Protein 1KY3 (pdb70)

B-factor: mean 28.98, std 16.39, range [10.36, 115.05]

Nearest PDB structures (foldseek):
  1ky3-assembly1_A  TM=1.006E+00  e=8.963E-35  Saccharomyces cerevisiae
  4phf-assembly1_A  TM=9.783E-01  e=2.516E-32  Saccharomyces cerevisiae S288C
  4phh-assembly1_A  TM=9.551E-01  e=4.528E-29  Saccharomyces cerevisiae S288C
  1ky2-assembly1_A  TM=9.574E-01  e=1.345E-28  Saccharomyces cerevisiae
  4phh-assembly4_D  TM=9.325E-01  e=1.262E-28  Saccharomyces cerevisiae S288C

GO terms:
  GO:1990816 vacuole-mitochondrion membrane contact site (C, IDA)
  GO:0000324 fungal-type vacuole (C, IDA)
  GO:0000329 fungal-type vacuole membrane (C, IDA)
  GO:0005771 multivesicular body (C, IDA)
  GO:0003924 GTPase activity (F, IDA)
  GO:0043254 regulation of protein-containing complex assembly (P, IDA)
  GO:0044877 protein-containing complex binding (F, IDA)
  GO:0016192 vesicle-mediated transport (P, IDA)
  GO:0000011 vacuole inheritance (P, IDA)
  GO:0034727 piecemeal microautophagy of the nucleus (P, IMP)
  GO:0000329 fungal-type vacuole membrane (C, HDA)
  GO:0005739 mitochondrion (C, HDA)
  GO:0005741 mitochondrial outer membrane (C, HDA)
  GO:0016236 macroautophagy (P, IMP)
  GO:0032258 cytoplasm to vacuole targeting by the 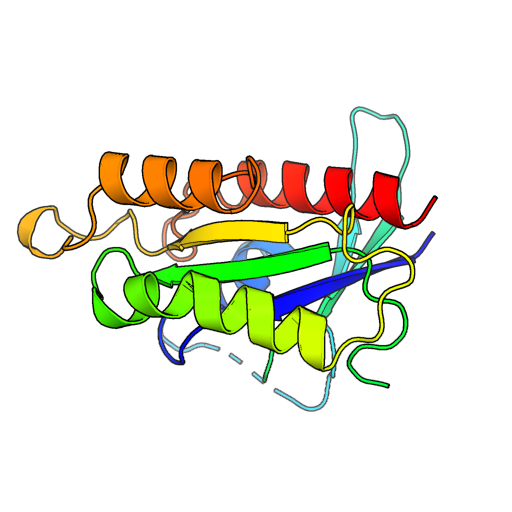Cvt pathway (P, IMP)
  GO:0032889 regulation of vacuole fusion, non-autophagic (P, IMP)
  GO:0072665 protein localization to vacuole (P, IMP)
  GO:0006897 endocytosis (P, IMP)
  GO:0005515 protein binding (F, IPI)
  GO:0042147 retrograde transport, endosome to Golgi (P, IPI)

Foldseek 3Di:
DEFEEEEDFDPPQCLVLLLCCVAPVDGDPPDDPDQWDWHWDCDPVDDIYIYTYGYPCVNLPRHLEYEQEAEQLDVVRLVCRVVVLVVCVVPNPDPDNPQRAYAYEHEPPVDDPVRGDHDPVNNCVVCVVVPVHHYDYYYSHPGGCSVVRVVVVVVSRVVRND

Secondary structure (DSSP, 8-state):
-EEEEEEE--TTSSHHHHHHHHHHS---TT----S-EEEEEEESEEEEEEEEEE-----STT--EEEEEEETT-HHHHHTHHHHHHHHHHHH--S-TTT--EEEEEE-TTS-GGG--S-HHHHHHHHHHTTS--EEEEBTTTTBSHHHHHHHHHHHHHHHH-

Structure (mmCIF, N/CA/C/O backbone):
data_1KY3
#
_entry.id   1KY3
#
_cell.length_a   49.535
_cell.length_b   55.430
_cell.length_c   60.177
_cell.angle_alpha   90.00
_cell.angle_beta   90.00
_cell.angle_gamma   90.00
#
_symmetry.space_group_name_H-M   'P 21 21 21'
#
loop_
_entity.id
_entity.type
_entity.pdbx_description
1 polymer 'GTP-BINDING PROTEIN YPT7P'
2 non-polymer 'MAGNESIUM ION'
3 non-polymer "GUANOSINE-5'-DIPHOSPHATE"
4 water water
#
loop_
_atom_site.group_PDB
_atom_site.id
_atom_site.type_symbol
_atom_site.label_atom_id
_atom_site.label_alt_id
_atom_site.label_comp_id
_atom_site.label_asym_id
_atom_site.label_entity_id
_atom_site.label_seq_id
_atom_site.pdbx_PDB_ins_code
_atom_site.Cartn_x
_atom_site.Cartn_y
_atom_site.Cartn_z
_atom_site.occupancy
_atom_site.B_iso_or_equiv
_atom_site.auth_seq_id
_atom_site.auth_comp_id
_atom_site.auth_asym_id
_atom_site.auth_atom_id
_atom_site.pdbx_PDB_model_num
ATOM 1 N N . ASN A 1 7 ? 3.184 23.992 28.089 1.00 44.01 7 ASN A N 1
ATOM 2 C CA . ASN A 1 7 ? 3.766 23.044 29.045 1.00 37.55 7 ASN A CA 1
ATOM 3 C C . ASN A 1 7 ? 3.220 21.625 28.924 1.00 34.35 7 ASN A C 1
ATOM 4 O O . ASN A 1 7 ? 2.995 21.018 29.982 1.00 36.31 7 ASN A O 1
ATOM 9 N N . ILE A 1 8 ? 2.983 21.082 27.728 1.00 29.66 8 ILE A N 1
ATOM 10 C CA . ILE A 1 8 ? 2.258 19.804 27.596 1.00 23.58 8 ILE A CA 1
ATOM 11 C C . ILE A 1 8 ? 3.170 18.760 26.975 1.00 22.97 8 ILE A C 1
ATOM 12 O O . ILE A 1 8 ? 3.665 18.917 25.870 1.00 27.43 8 ILE A O 1
ATOM 17 N N . LEU A 1 9 ? 3.384 17.678 27.720 1.00 19.11 9 LEU A N 1
ATOM 18 C CA . LEU A 1 9 ? 4.324 16.656 27.284 1.00 20.99 9 LEU A CA 1
ATOM 19 C C . LEU A 1 9 ? 3.580 15.481 26.702 1.00 20.76 9 LEU A C 1
ATOM 20 O O . LEU A 1 9 ? 2.708 14.960 27.395 1.00 28.74 9 LEU A O 1
ATOM 25 N N . LYS A 1 10 ? 3.847 15.019 25.491 1.00 17.22 10 LYS A N 1
ATOM 26 C CA . LYS A 1 10 ? 3.089 13.934 24.891 1.00 17.75 10 LYS A CA 1
ATOM 27 C C . LYS A 1 10 ? 3.951 12.672 24.896 1.00 17.34 10 LYS A C 1
ATOM 28 O O . LYS A 1 10 ? 5.008 12.680 24.277 1.00 17.71 10 LYS A O 1
ATOM 34 N N . VAL A 1 11 ? 3.511 11.641 25.621 1.00 16.61 11 VAL A N 1
ATOM 35 C CA . VAL A 1 11 ? 4.281 10.403 25.765 1.00 16.79 11 VAL A CA 1
ATOM 36 C C . VAL A 1 11 ? 3.492 9.256 25.144 1.00 16.35 11 VAL A C 1
ATOM 37 O O . VAL A 1 11 ? 2.334 9.069 25.513 1.00 19.00 11 VAL A O 1
ATOM 41 N N . ILE A 1 12 ? 4.111 8.544 24.196 1.00 16.69 12 ILE A N 1
ATOM 42 C CA . ILE A 1 12 ? 3.497 7.358 23.562 1.00 17.33 12 ILE A CA 1
ATOM 43 C C . ILE A 1 12 ? 4.024 6.080 24.190 1.00 16.84 12 ILE A C 1
ATOM 44 O O . ILE A 1 12 ? 5.213 6.018 24.509 1.00 17.87 12 ILE A O 1
ATOM 49 N N . ILE A 1 13 ? 3.202 5.073 24.381 1.00 16.66 13 ILE A N 1
ATOM 50 C CA . ILE A 1 13 ? 3.638 3.776 24.921 1.00 17.50 13 ILE A CA 1
ATOM 51 C C . ILE A 1 13 ? 3.403 2.690 23.858 1.00 18.05 13 ILE A C 1
ATOM 52 O O . ILE A 1 13 ? 2.253 2.546 23.447 1.00 20.56 13 ILE A O 1
ATOM 57 N N . LEU A 1 14 ? 4.472 2.029 23.458 1.00 17.11 14 LEU A N 1
ATOM 58 C CA . LEU A 1 14 ? 4.423 0.909 22.506 1.00 16.63 14 LEU A CA 1
ATOM 59 C C . LEU A 1 14 ? 4.957 -0.404 23.077 1.00 17.81 14 LEU A C 1
ATOM 60 O O . LEU A 1 14 ? 5.682 -0.369 24.085 1.00 19.39 14 LEU A O 1
ATOM 65 N N . GLY A 1 15 ? 4.630 -1.505 22.400 1.00 17.50 15 GLY A N 1
ATOM 66 C CA . GLY A 1 15 ? 5.064 -2.836 22.774 1.00 19.44 15 GLY A CA 1
ATOM 67 C C . GLY A 1 15 ? 3.990 -3.870 22.461 1.00 19.79 15 GLY A C 1
ATOM 68 O O . GLY A 1 15 ? 2.818 -3.531 22.236 1.00 20.32 15 GLY A O 1
ATOM 69 N N . ASP A 1 16 ? 4.406 -5.134 22.447 1.00 19.96 16 ASP A N 1
ATOM 70 C CA . ASP A 1 16 ? 3.518 -6.226 22.114 1.00 21.45 16 ASP A CA 1
ATOM 71 C C . ASP A 1 16 ? 2.295 -6.242 23.034 1.00 21.76 16 ASP A C 1
ATOM 72 O O . ASP A 1 16 ? 2.284 -5.834 24.224 1.00 22.00 16 ASP A O 1
ATOM 77 N N . SER A 1 17 ? 1.179 -6.708 22.463 1.00 22.15 17 SER A N 1
ATOM 78 C CA . SER A 1 17 ? 0.020 -6.919 23.308 1.00 23.56 17 SER A CA 1
ATOM 79 C C . SER A 1 17 ? 0.346 -7.820 24.496 1.00 25.10 17 SER A C 1
ATOM 80 O O . SER A 1 17 ? 1.035 -8.841 24.360 1.00 24.70 17 SER A O 1
ATOM 83 N N . GLY A 1 18 ? -0.127 -7.503 25.710 1.00 22.26 18 GLY A N 1
ATOM 84 C CA . GLY A 1 18 ? 0.076 -8.400 26.846 1.00 20.29 18 GLY A CA 1
ATOM 85 C C . GLY A 1 18 ? 1.191 -8.001 27.761 1.00 20.22 18 GLY A C 1
ATOM 86 O O . GLY A 1 18 ? 1.301 -8.581 28.837 1.00 21.67 18 GLY A O 1
ATOM 87 N N . VAL A 1 19 ? 2.021 -7.051 27.417 1.00 20.41 19 VAL A N 1
ATOM 88 C CA . VAL A 1 19 ? 3.200 -6.781 28.272 1.00 17.83 19 VAL A CA 1
ATOM 89 C C . VAL A 1 19 ? 2.923 -5.940 29.493 1.00 18.13 19 VAL A C 1
ATOM 90 O O . VAL A 1 19 ? 3.758 -5.955 30.448 1.00 19.03 19 VAL A O 1
ATOM 94 N N . GLY A 1 20 ? 1.798 -5.246 29.493 1.00 18.04 20 GLY A N 1
ATOM 95 C CA . GLY A 1 20 ? 1.382 -4.424 30.628 1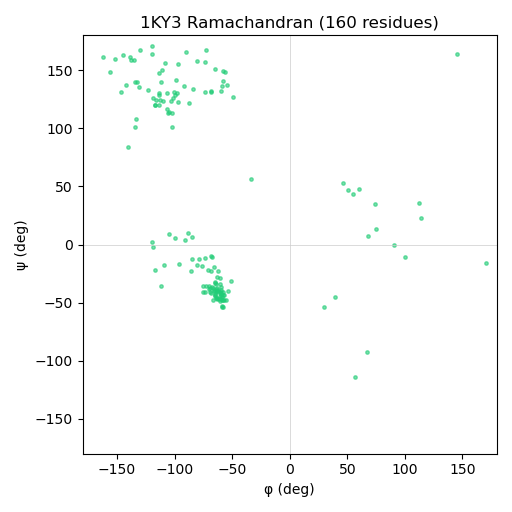.00 18.93 20 GLY A CA 1
ATOM 96 C C . GLY A 1 20 ? 1.367 -2.940 30.320 1.00 18.30 20 GLY A C 1
ATOM 97 O O . GLY A 1 20 ? 1.463 -2.165 31.272 1.00 18.89 20 GLY A O 1
ATOM 98 N N . LYS A 1 21 ? 1.265 -2.476 29.064 1.00 18.51 21 LYS A N 1
ATOM 99 C CA . LYS A 1 21 ? 1.269 -1.055 28.742 1.00 18.32 21 LYS A CA 1
ATOM 100 C C . LYS A 1 21 ? 0.131 -0.350 29.455 1.00 17.39 21 LYS A C 1
ATOM 101 O O . LYS A 1 21 ? 0.322 0.668 30.106 1.00 18.75 21 LYS A O 1
ATOM 107 N N . THR A 1 22 ? -1.100 -0.858 29.298 1.00 18.68 22 THR A N 1
ATOM 108 C CA . THR A 1 22 ? -2.264 -0.232 29.939 1.00 19.17 22 THR A CA 1
ATOM 109 C C . THR A 1 22 ? -2.132 -0.194 31.466 1.00 19.21 22 THR A C 1
ATOM 110 O O . THR A 1 22 ? -2.434 0.771 32.171 1.00 19.37 22 THR A O 1
ATOM 114 N N . SER A 1 23 ? -1.628 -1.284 32.023 1.00 18.83 23 SER A N 1
ATOM 115 C CA . SER A 1 23 ? -1.449 -1.385 33.472 1.00 18.05 23 SER A CA 1
ATOM 116 C C . SER A 1 23 ? -0.389 -0.392 33.968 1.00 16.98 23 SER A C 1
ATOM 117 O O . SER A 1 23 ? -0.527 0.208 35.043 1.00 17.44 23 SER A O 1
ATOM 120 N N . LEU A 1 24 ? 0.678 -0.192 33.187 1.00 16.85 24 LEU A N 1
ATOM 121 C CA . LEU A 1 24 ? 1.687 0.792 33.571 1.00 17.17 24 LEU A CA 1
ATOM 122 C C . LEU A 1 24 ? 1.115 2.196 33.573 1.00 17.34 24 LEU A C 1
ATOM 123 O O . LEU A 1 24 ? 1.376 2.966 34.479 1.00 16.82 24 LEU A O 1
ATOM 128 N N . MET A 1 25 ? 0.299 2.510 32.529 1.00 18.32 25 MET A N 1
ATOM 129 C CA . MET A 1 25 ? -0.351 3.810 32.554 1.00 18.74 25 MET A CA 1
ATOM 130 C C . MET A 1 25 ? -1.241 3.992 33.774 1.00 21.51 25 MET A C 1
ATOM 131 O O . MET A 1 25 ? -1.270 5.075 34.404 1.00 20.28 25 MET A O 1
ATOM 136 N N . HIS A 1 26 ? -2.037 2.973 34.150 1.00 19.58 26 HIS A N 1
ATOM 137 C CA . HIS A 1 26 ? -2.946 3.112 35.288 1.00 19.90 26 HIS A CA 1
ATOM 138 C C . HIS A 1 26 ? -2.165 3.225 36.594 1.00 19.18 26 HIS A C 1
ATOM 139 O O . HIS A 1 26 ? -2.536 3.945 37.531 1.00 20.56 26 HIS A O 1
ATOM 146 N N . ARG A 1 27 ? -1.051 2.503 36.700 1.00 18.59 27 ARG A N 1
ATOM 147 C CA . ARG A 1 27 ? -0.224 2.644 37.901 1.00 18.94 27 ARG A CA 1
ATOM 148 C C . ARG A 1 27 ? 0.307 4.065 37.973 1.00 17.84 27 ARG A C 1
ATOM 149 O O . ARG A 1 27 ? 0.233 4.664 39.056 1.00 20.59 27 ARG A O 1
ATOM 157 N N . TYR A 1 28 ? 0.830 4.599 36.877 1.00 16.53 28 TYR A N 1
ATOM 158 C CA . TYR A 1 28 ? 1.398 5.950 36.946 1.00 17.70 28 TYR A CA 1
ATOM 159 C C . TYR A 1 28 ? 0.342 7.009 37.201 1.00 17.97 28 TYR A C 1
ATOM 160 O O . TYR A 1 28 ? 0.513 7.923 38.057 1.00 19.11 28 TYR A O 1
ATOM 169 N N . VAL A 1 29 ? -0.761 6.919 36.421 1.00 17.41 29 VAL A N 1
ATOM 170 C CA . VAL A 1 29 ? -1.768 8.019 36.478 1.00 18.92 29 VAL A CA 1
ATOM 171 C C . VAL A 1 29 ? -2.621 7.966 37.735 1.00 20.28 29 VAL A C 1
ATOM 172 O O . VAL A 1 29 ? -2.929 8.985 38.381 1.00 22.32 29 VAL A O 1
ATOM 176 N N . ASN A 1 30 ? -3.051 6.763 38.166 1.00 21.86 30 ASN A N 1
ATOM 177 C CA . ASN A 1 30 ? -3.991 6.608 39.259 1.00 25.73 30 ASN A CA 1
ATOM 178 C C . ASN A 1 30 ? -3.438 5.810 40.432 1.00 26.47 30 ASN A C 1
ATOM 179 O O . ASN A 1 30 ? -4.194 5.621 41.385 1.00 30.19 30 ASN A O 1
ATOM 184 N N . ASP A 1 31 ? -2.190 5.365 40.419 1.00 22.80 31 ASP A N 1
ATOM 185 C CA . ASP A 1 31 ? -1.616 4.612 41.518 1.00 23.59 31 ASP A CA 1
ATOM 186 C C . ASP A 1 31 ? -2.503 3.446 41.919 1.00 23.70 31 ASP A C 1
ATOM 187 O O . ASP A 1 31 ? -2.732 3.171 43.103 1.00 28.94 31 ASP A O 1
ATOM 192 N N . LYS A 1 32 ? -2.951 2.708 40.923 1.00 23.71 32 LYS A N 1
ATOM 193 C CA . LYS A 1 32 ? -3.768 1.534 41.151 1.00 26.65 32 LYS A CA 1
ATOM 194 C C . LYS A 1 32 ? -3.472 0.429 40.139 1.00 26.31 32 LYS A C 1
ATOM 195 O O . LYS A 1 32 ? -2.936 0.729 39.072 1.00 26.51 32 LYS A O 1
ATOM 201 N N . TYR A 1 33 ? -3.894 -0.779 40.452 1.00 24.11 33 TYR A N 1
ATOM 202 C CA . TYR A 1 33 ? -3.795 -1.957 39.609 1.00 24.36 33 TYR A CA 1
ATOM 203 C C . TYR A 1 33 ? -5.020 -2.835 39.882 1.00 26.94 33 TYR A C 1
ATOM 204 O O . TYR A 1 33 ? -5.312 -3.150 41.031 1.00 31.97 33 TYR A O 1
ATOM 213 N N . SER A 1 34 ? -5.654 -3.253 38.785 1.00 29.76 34 SER A N 1
ATOM 214 C CA . SER A 1 34 ? -6.627 -4.323 38.975 1.00 36.95 34 SER A CA 1
ATOM 215 C C . SER A 1 34 ? -6.410 -5.357 37.877 1.00 41.53 34 SER A C 1
ATOM 216 O O . SER A 1 34 ? -6.185 -5.036 36.712 1.00 40.63 34 SER A O 1
ATOM 219 N N . GLN A 1 35 ? -6.517 -6.614 38.296 1.00 43.93 35 GLN A N 1
ATOM 220 C CA . GLN A 1 35 ? -6.474 -7.711 37.345 1.00 43.43 35 GLN A CA 1
ATOM 221 C C . GLN A 1 35 ? -7.682 -7.587 36.411 1.00 49.56 35 GLN A C 1
ATOM 222 O O . GLN A 1 35 ? -7.657 -8.022 35.261 1.00 53.06 35 GLN A O 1
ATOM 228 N N . GLN A 1 36 ? -8.732 -6.985 36.943 1.00 50.60 36 GLN A N 1
ATOM 229 C CA . GLN A 1 36 ? -10.018 -6.759 36.346 1.00 52.83 36 GLN A CA 1
ATOM 230 C C . GLN A 1 36 ? -10.068 -5.504 35.498 1.00 54.15 36 GLN A C 1
ATOM 231 O O . GLN A 1 36 ? -11.154 -5.135 35.054 1.00 59.16 36 GLN A O 1
ATOM 237 N N . TYR A 1 37 ? -8.939 -4.830 35.275 1.00 57.30 37 TYR A N 1
ATOM 238 C CA . TYR A 1 37 ? -9.001 -3.508 34.631 1.00 55.82 37 TYR A CA 1
ATOM 239 C C . TYR A 1 37 ? -9.340 -3.626 33.155 1.00 59.60 37 TYR A C 1
ATOM 240 O O . TYR A 1 37 ? -8.562 -4.002 32.282 1.00 63.40 37 TYR A O 1
ATOM 249 N N . ILE A 1 41 ? -12.272 3.042 25.815 1.00 65.09 41 ILE A N 1
ATOM 250 C CA . ILE A 1 41 ? -12.778 3.962 26.809 1.00 53.99 41 ILE A CA 1
ATOM 251 C C . ILE A 1 41 ? -13.135 5.292 26.150 1.00 52.18 41 ILE A C 1
ATOM 252 O O . ILE A 1 41 ? -13.817 6.076 26.811 1.00 63.01 41 ILE A O 1
ATOM 257 N N . GLY A 1 42 ? -12.697 5.603 24.929 1.00 39.45 42 GLY A N 1
ATOM 258 C CA . GLY A 1 42 ? -13.125 6.893 24.374 1.00 36.10 42 GLY A CA 1
ATOM 259 C C . GLY A 1 42 ? -12.181 8.032 24.679 1.00 35.47 42 GLY A C 1
ATOM 260 O O . GLY A 1 42 ? -12.455 9.171 24.287 1.00 42.63 42 GLY A O 1
ATOM 261 N N . ALA A 1 43 ? -11.089 7.790 25.393 1.00 34.05 43 ALA A N 1
ATOM 262 C CA . ALA A 1 43 ? -10.116 8.845 25.701 1.00 30.30 43 ALA A CA 1
ATOM 263 C C . ALA A 1 43 ? -8.864 8.535 24.903 1.00 29.62 43 ALA A C 1
ATOM 264 O O . ALA A 1 43 ? -8.329 7.426 25.034 1.00 30.97 43 ALA A O 1
ATOM 266 N N . ASP A 1 44 ? -8.353 9.415 24.069 1.00 26.61 44 ASP A N 1
ATOM 267 C CA . ASP A 1 44 ? -7.154 8.970 23.345 1.00 27.35 44 ASP A CA 1
ATOM 268 C C . ASP A 1 44 ? -5.952 9.022 24.272 1.00 26.92 44 ASP A C 1
ATOM 269 O O . ASP A 1 44 ? -4.947 8.378 23.908 1.00 29.33 44 ASP A O 1
ATOM 274 N N . PHE A 1 45 ? -6.049 9.769 25.358 1.00 22.40 45 PHE A N 1
ATOM 275 C CA . PHE A 1 45 ? -4.906 9.837 26.283 1.00 20.90 45 PHE A CA 1
ATOM 276 C C . PHE A 1 45 ? -5.432 10.111 27.688 1.00 20.86 45 PHE A C 1
ATOM 277 O O . PHE A 1 45 ? -6.578 10.598 27.835 1.00 18.92 45 PHE A O 1
ATOM 285 N N . LEU A 1 46 ? -4.589 9.790 28.677 1.00 19.60 46 LEU A N 1
ATOM 286 C CA . LEU A 1 46 ? -4.877 10.159 30.064 1.00 18.04 46 LEU A CA 1
ATOM 287 C C . LEU A 1 46 ? -3.874 11.238 30.482 1.00 18.37 46 LEU A C 1
ATOM 288 O O . LEU A 1 46 ? -2.748 11.269 29.944 1.00 20.88 46 LEU A O 1
ATOM 293 N N . THR A 1 47 ? -4.226 12.134 31.389 1.00 19.77 47 THR A N 1
ATOM 294 C CA . THR A 1 47 ? -3.286 13.195 31.821 1.00 18.77 47 THR A CA 1
ATOM 295 C C . THR A 1 47 ? -2.892 13.013 33.262 1.00 19.58 47 THR A C 1
ATOM 296 O O . THR A 1 47 ? -3.664 12.554 34.090 1.00 20.95 47 THR A O 1
ATOM 300 N N . LYS A 1 48 ? -1.661 13.404 33.552 1.00 18.64 48 LYS A N 1
ATOM 301 C CA . LYS A 1 48 ? -1.191 13.423 34.943 1.00 19.56 48 LYS A CA 1
ATOM 302 C C . LYS A 1 48 ? -0.311 14.664 35.084 1.00 20.36 48 LYS A C 1
ATOM 303 O O . LYS A 1 48 ? 0.516 14.950 34.195 1.00 21.04 48 LYS A O 1
ATOM 312 N N . GLU A 1 49 ? -0.455 15.395 36.178 1.00 20.60 49 GLU A N 1
ATOM 313 C CA . GLU A 1 49 ? 0.458 16.495 36.463 1.00 20.68 49 GLU A CA 1
ATOM 314 C C . GLU A 1 49 ? 1.807 15.950 36.898 1.00 20.44 49 GLU A C 1
ATOM 315 O O . GLU A 1 49 ? 1.816 15.090 37.784 1.00 25.10 49 GLU A O 1
ATOM 321 N N . VAL A 1 50 ? 2.872 16.458 36.304 1.00 21.02 50 VAL A N 1
ATOM 322 C CA . VAL A 1 50 ? 4.243 16.091 36.623 1.00 24.35 50 VAL A CA 1
ATOM 323 C C . VAL A 1 50 ? 4.744 16.972 37.763 1.00 26.55 50 VAL A C 1
ATOM 324 O O . VAL A 1 50 ? 4.672 18.180 37.516 1.00 23.70 50 VAL A O 1
ATOM 328 N N . THR A 1 51 ? 5.168 16.434 38.897 1.00 28.95 51 THR A N 1
ATOM 329 C CA . THR A 1 51 ? 5.564 17.233 40.064 1.00 37.81 51 THR A CA 1
ATOM 330 C C . THR A 1 51 ? 7.060 17.072 40.240 1.00 44.30 51 THR A C 1
ATOM 331 O O . THR A 1 51 ? 7.560 15.947 40.041 1.00 48.86 51 THR A O 1
ATOM 335 N N . VAL A 1 52 ? 7.760 18.147 40.573 1.00 49.44 52 VAL A N 1
ATOM 336 C CA . VAL A 1 52 ? 9.221 18.123 40.708 1.00 56.54 52 VAL A CA 1
ATOM 337 C C . VAL A 1 52 ? 9.621 18.756 42.042 1.00 66.39 52 VAL A C 1
ATOM 338 O O . VAL A 1 52 ? 8.750 19.373 42.669 1.00 73.19 52 VAL A O 1
ATOM 342 N N . ASP A 1 53 ? 10.850 18.599 42.464 1.00 75.58 53 ASP A N 1
ATOM 343 C CA . ASP A 1 53 ? 11.630 19.115 43.547 1.00 78.02 53 ASP A CA 1
ATOM 344 C C . ASP A 1 53 ? 11.276 20.547 43.920 1.00 88.07 53 ASP A C 1
ATOM 345 O O . ASP A 1 53 ? 12.172 21.400 43.911 1.00 89.17 53 ASP A O 1
ATOM 350 N N . GLY A 1 54 ? 10.023 20.797 44.243 1.00 90.77 54 GLY A N 1
ATOM 351 C CA . GLY A 1 54 ? 9.428 22.122 44.153 1.00 97.61 54 GLY A CA 1
ATOM 352 C C . GLY A 1 54 ? 9.362 22.464 42.655 1.00 103.87 54 GLY A C 1
ATOM 353 O O . GLY A 1 54 ? 8.394 22.100 41.982 1.00 110.12 54 GLY A O 1
ATOM 354 N N . ASP A 1 55 ? 10.411 23.129 42.209 1.00 106.95 55 ASP A N 1
ATOM 355 C CA . ASP A 1 55 ? 10.896 23.286 40.853 1.00 97.76 55 ASP A CA 1
ATOM 356 C C . ASP A 1 55 ? 9.906 23.874 39.840 1.00 90.13 55 ASP A C 1
ATOM 357 O O . ASP A 1 55 ? 9.525 25.044 39.931 1.00 78.19 55 ASP A O 1
ATOM 362 N N . LYS A 1 56 ? 9.539 23.028 38.887 1.00 89.49 56 LYS A N 1
ATOM 363 C CA . LYS A 1 56 ? 8.700 23.251 37.724 1.00 75.98 56 LYS A CA 1
ATOM 364 C C . LYS A 1 56 ? 7.708 22.114 37.464 1.00 66.41 56 LYS A C 1
ATOM 365 O O . LYS A 1 56 ? 7.834 20.963 37.879 1.00 70.77 56 LYS A O 1
ATOM 371 N N . VAL A 1 57 ? 6.635 22.413 36.729 1.00 55.09 57 VAL A N 1
ATOM 372 C CA . VAL A 1 57 ? 5.467 21.561 36.611 1.00 43.40 57 VAL A CA 1
ATOM 373 C C . VAL A 1 57 ? 5.050 21.480 35.136 1.00 38.79 57 VAL A C 1
ATOM 374 O O . VAL A 1 57 ? 5.376 22.328 34.307 1.00 46.71 57 VAL A O 1
ATOM 378 N N . ALA A 1 58 ? 4.311 20.440 34.804 1.00 26.82 58 ALA A N 1
ATOM 379 C CA . ALA A 1 58 ? 3.918 20.175 33.423 1.00 24.95 58 ALA A CA 1
ATOM 380 C C . ALA A 1 58 ? 2.741 19.201 33.448 1.00 21.30 58 ALA A C 1
ATOM 381 O O . ALA A 1 58 ? 2.573 18.526 34.464 1.00 21.10 58 ALA A O 1
ATOM 383 N N . THR A 1 59 ? 2.021 19.145 32.350 1.00 22.49 59 THR A N 1
ATOM 384 C CA . THR A 1 59 ? 1.003 18.119 32.160 1.00 20.94 59 THR A CA 1
ATOM 385 C C . THR A 1 59 ? 1.516 17.045 31.216 1.00 20.52 59 THR A C 1
ATOM 386 O O . THR A 1 59 ? 1.932 17.381 30.099 1.00 23.39 59 THR A O 1
ATOM 390 N N . MET A 1 60 ? 1.505 15.801 31.670 1.00 20.05 60 MET A N 1
ATOM 391 C CA . MET A 1 60 ? 1.890 14.712 30.751 1.00 18.69 60 MET A CA 1
ATOM 392 C C . MET A 1 60 ? 0.619 14.085 30.183 1.00 17.56 60 MET A C 1
ATOM 393 O O . MET A 1 60 ? -0.299 13.742 30.935 1.00 19.53 60 MET A O 1
ATOM 398 N N . GLN A 1 61 ? 0.559 13.924 28.881 1.00 18.05 61 GLN A N 1
ATOM 399 C CA . GLN A 1 61 ? -0.457 13.121 28.200 1.00 17.46 61 GLN A CA 1
ATOM 400 C C . GLN A 1 61 ? 0.135 11.730 27.919 1.00 16.38 61 GLN A C 1
ATOM 401 O O . GLN A 1 61 ? 1.202 11.653 27.276 1.00 18.91 61 GLN A O 1
ATOM 407 N N . VAL A 1 62 ? -0.479 10.677 28.401 1.00 16.86 62 VAL A N 1
ATOM 408 C CA . VAL A 1 62 ? -0.014 9.328 28.160 1.00 17.13 62 VAL A CA 1
ATOM 409 C C . VAL A 1 62 ? -0.946 8.695 27.127 1.00 17.64 62 VAL A C 1
ATOM 410 O O . VAL A 1 62 ? -2.131 8.526 27.406 1.00 18.89 62 VAL A O 1
ATOM 414 N N . TRP A 1 63 ? -0.415 8.403 25.959 1.00 17.15 63 TRP A N 1
ATOM 415 C CA . TRP A 1 63 ? -1.150 7.827 24.833 1.00 18.06 63 TRP A CA 1
ATOM 416 C C . TRP A 1 63 ? -0.836 6.33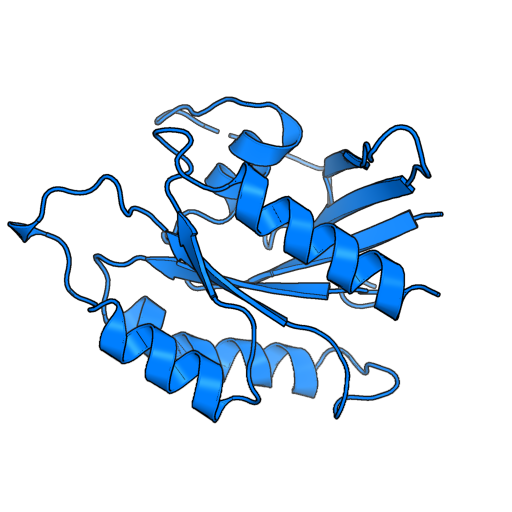4 24.730 1.00 21.74 63 TRP A C 1
ATOM 417 O O . TRP A 1 63 ? 0.297 5.949 24.437 1.00 27.22 63 TRP A O 1
ATOM 428 N N . ASP A 1 64 ? -1.842 5.512 24.977 1.00 25.02 64 ASP A N 1
ATOM 429 C CA . ASP A 1 64 ? -1.793 4.047 25.000 1.00 28.20 64 ASP A CA 1
ATOM 430 C C . ASP A 1 64 ? -2.279 3.636 23.625 1.00 37.75 64 ASP A C 1
AT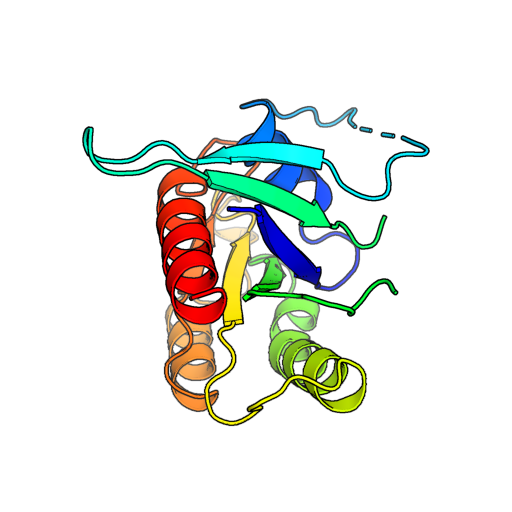OM 431 O O . ASP A 1 64 ? -3.002 4.335 22.884 1.00 49.71 64 ASP A O 1
ATOM 436 N N . THR A 1 65 ? -1.886 2.474 23.183 1.00 41.62 65 THR A N 1
ATOM 437 C CA . THR A 1 65 ? -2.169 2.043 21.821 1.00 45.31 65 THR A CA 1
ATOM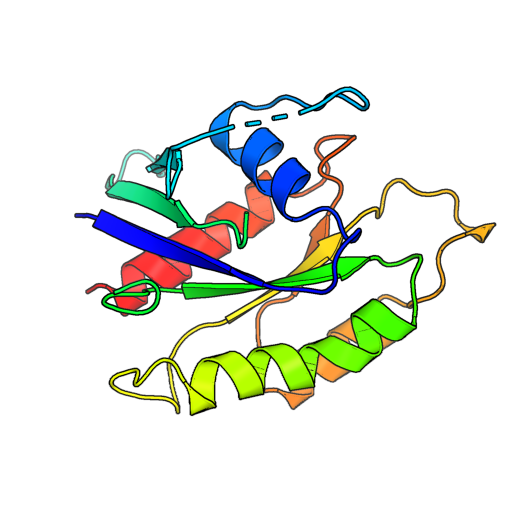 438 C C . THR A 1 65 ? -3.667 1.809 21.648 1.00 54.06 65 THR A C 1
ATOM 439 O O . THR A 1 65 ? -4.196 1.845 20.533 1.00 61.42 65 THR A O 1
ATOM 443 N N . ALA A 1 66 ? -4.285 1.573 22.785 1.00 64.16 66 ALA A N 1
ATOM 444 C CA . ALA A 1 66 ? -5.634 1.343 23.205 1.00 69.95 66 ALA A CA 1
ATOM 445 C C . ALA A 1 66 ? -6.514 0.666 22.149 1.00 76.67 66 ALA A C 1
ATOM 446 O O . ALA A 1 66 ? -7.263 -0.251 22.505 1.00 83.38 66 ALA A O 1
ATOM 448 N N . ALA A 1 77 ? -1.571 12.585 13.443 1.00 50.72 77 ALA A N 1
ATOM 449 C CA . ALA A 1 77 ? -2.380 13.059 14.578 1.00 48.54 77 ALA A CA 1
ATOM 450 C C . ALA A 1 77 ? -2.065 12.233 15.826 1.00 42.86 77 ALA A C 1
ATOM 451 O O . ALA A 1 77 ? -1.862 12.791 16.922 1.00 37.15 77 ALA A O 1
ATOM 453 N N . PHE A 1 78 ? -1.990 10.903 15.718 1.00 40.27 78 PHE A N 1
ATOM 454 C CA . PHE A 1 78 ? -1.516 10.128 16.881 1.00 30.81 78 PHE A CA 1
ATOM 455 C C . PHE A 1 78 ? -0.067 10.439 17.204 1.00 34.15 78 PHE A C 1
ATOM 456 O O . PHE A 1 78 ? 0.334 10.550 18.382 1.00 42.58 78 PHE A O 1
ATOM 464 N N . TYR A 1 79 ? 0.780 10.527 16.183 1.00 34.72 79 TYR A N 1
ATOM 465 C CA . TYR A 1 79 ? 2.214 10.759 16.389 1.00 32.82 79 TYR A CA 1
ATOM 466 C C . TYR A 1 79 ? 2.564 12.236 16.520 1.00 33.19 79 TYR A C 1
ATOM 467 O O . TYR A 1 79 ? 3.616 12.548 17.097 1.00 33.63 79 TYR A O 1
ATOM 476 N N . ARG A 1 80 ? 1.714 13.106 15.985 1.00 36.75 80 ARG A N 1
ATOM 477 C CA . ARG A 1 80 ? 1.949 14.549 16.006 1.00 38.73 80 ARG A CA 1
ATOM 478 C C . ARG A 1 80 ? 2.313 15.001 17.408 1.00 32.28 80 ARG A C 1
ATOM 479 O O . ARG A 1 80 ? 1.614 14.691 18.350 1.00 43.51 80 ARG A O 1
ATOM 487 N N . GLY A 1 81 ? 3.436 15.696 17.535 1.00 30.47 81 GLY A N 1
ATOM 488 C CA . GLY A 1 81 ? 3.853 16.289 18.772 1.00 28.73 81 GLY A CA 1
ATOM 489 C C . GLY A 1 81 ? 4.392 15.328 19.807 1.00 23.18 81 GLY A C 1
ATOM 490 O O . GLY A 1 81 ? 4.550 15.813 20.910 1.00 24.19 81 GLY A O 1
ATOM 491 N N . ALA A 1 82 ? 4.712 14.084 19.511 1.00 20.88 82 ALA A N 1
ATOM 492 C CA . ALA A 1 82 ? 5.311 13.211 20.559 1.00 19.11 82 ALA A CA 1
ATOM 493 C C . ALA A 1 82 ? 6.616 13.795 21.098 1.00 17.89 82 ALA A C 1
ATOM 494 O O . ALA A 1 82 ? 7.455 14.270 20.311 1.00 19.56 82 ALA A O 1
ATOM 496 N N . ASP A 1 83 ? 6.781 13.746 22.427 1.00 17.39 83 ASP A N 1
ATOM 497 C CA . ASP A 1 83 ? 8.008 14.184 23.075 1.00 16.18 83 ASP A CA 1
ATOM 498 C C . ASP A 1 83 ? 8.823 13.049 23.650 1.00 15.47 83 ASP A C 1
ATOM 499 O O . ASP A 1 83 ? 10.010 13.236 23.911 1.00 17.79 83 ASP A O 1
ATOM 504 N N . CYS A 1 84 ? 8.285 11.855 23.864 1.00 16.00 84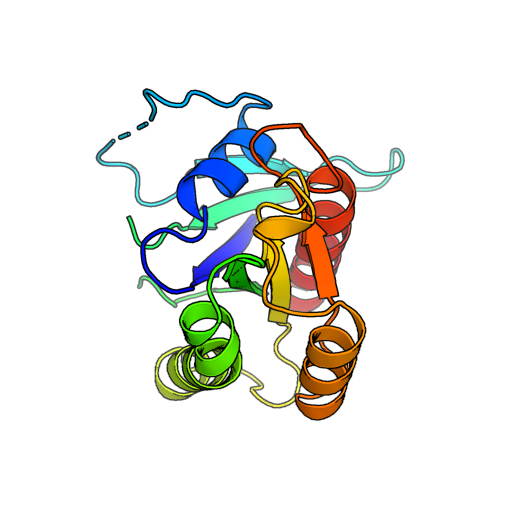 CYS A N 1
ATOM 505 C CA . CYS A 1 84 ? 9.050 10.670 24.261 1.00 16.21 84 CYS A CA 1
ATOM 506 C C . CYS A 1 84 ? 8.275 9.440 23.836 1.00 16.35 84 CYS A C 1
ATOM 507 O O . CYS A 1 84 ? 7.027 9.472 23.858 1.00 16.51 84 CYS A O 1
ATOM 510 N N . CYS A 1 85 ? 8.995 8.373 23.495 1.00 15.49 85 CYS A N 1
ATOM 511 C CA . CYS A 1 85 ? 8.350 7.091 23.177 1.00 15.41 85 CYS A CA 1
ATOM 512 C C . CYS A 1 85 ? 8.833 6.031 24.170 1.00 15.10 85 CYS A C 1
ATOM 513 O O . CYS A 1 85 ? 10.050 5.855 24.296 1.00 16.28 85 CYS A O 1
ATOM 516 N N . VAL A 1 86 ? 7.967 5.332 24.854 1.00 15.61 86 VAL A N 1
ATOM 517 C CA . VAL A 1 86 ? 8.274 4.272 25.825 1.00 14.75 86 VAL A CA 1
ATOM 518 C C . VAL A 1 86 ? 8.073 2.953 25.117 1.00 14.93 86 VAL A C 1
ATOM 519 O O . VAL A 1 86 ? 7.045 2.757 24.442 1.00 17.46 86 VAL A O 1
ATOM 523 N N . LEU A 1 87 ? 9.028 2.046 25.210 1.00 15.03 87 LEU A N 1
ATOM 524 C CA . LEU A 1 87 ? 8.980 0.729 24.595 1.00 14.76 87 LEU A CA 1
ATOM 525 C C . LEU A 1 87 ? 8.918 -0.317 25.696 1.00 15.40 87 LEU A C 1
ATOM 526 O O . LEU A 1 87 ? 9.823 -0.342 26.550 1.00 16.74 87 LEU A O 1
ATOM 531 N N . VAL A 1 88 ? 7.862 -1.140 25.742 1.00 15.11 88 VAL A N 1
ATOM 532 C CA . VAL A 1 88 ? 7.658 -2.065 26.840 1.00 15.79 88 VAL A CA 1
ATOM 533 C C . VAL A 1 88 ? 7.767 -3.514 26.422 1.00 16.22 88 VAL A C 1
ATOM 534 O O . VAL A 1 88 ? 7.150 -3.905 25.423 1.00 17.54 88 VAL A O 1
ATOM 538 N N . TYR A 1 89 ? 8.551 -4.302 27.153 1.00 17.07 89 TYR A N 1
ATOM 539 C CA . TYR A 1 89 ? 8.536 -5.745 27.024 1.00 17.49 89 TYR A CA 1
ATOM 540 C C . TYR A 1 89 ? 8.138 -6.352 28.384 1.00 18.09 89 TYR A C 1
ATOM 541 O O . TYR A 1 89 ? 7.993 -5.641 29.409 1.00 17.94 89 TYR A O 1
ATOM 550 N N . ASP A 1 90 ? 7.907 -7.646 28.358 1.00 17.47 90 ASP A N 1
ATOM 551 C CA . ASP A 1 90 ? 7.549 -8.466 29.545 1.00 18.16 90 ASP A CA 1
ATOM 552 C C . ASP A 1 90 ? 8.715 -9.409 29.816 1.00 19.26 90 ASP A C 1
ATOM 553 O O . ASP A 1 90 ? 9.142 -10.178 28.915 1.00 20.16 90 ASP A O 1
ATOM 558 N N . VAL A 1 91 ? 9.265 -9.377 31.033 1.00 18.69 91 VAL A N 1
ATOM 559 C CA . VAL A 1 91 ? 10.455 -10.196 31.338 1.00 19.67 91 VAL A CA 1
ATOM 560 C C . VAL A 1 91 ? 10.132 -11.684 31.317 1.00 20.27 91 VAL A C 1
ATOM 561 O O . VAL A 1 91 ? 11.081 -12.477 31.325 1.00 21.46 91 VAL A O 1
ATOM 565 N N . THR A 1 92 ? 8.854 -12.052 31.256 1.00 20.95 92 THR A N 1
ATOM 566 C CA . THR A 1 92 ? 8.474 -13.438 31.173 1.00 22.12 92 THR A CA 1
ATOM 567 C C . THR A 1 92 ? 8.138 -13.862 29.736 1.00 23.00 92 THR A C 1
ATOM 568 O O . THR A 1 92 ? 7.722 -15.004 29.551 1.00 25.71 92 THR A O 1
ATOM 572 N N . ASN A 1 93 ? 8.338 -12.998 28.746 1.00 22.48 93 ASN A N 1
ATOM 573 C CA . ASN A 1 93 ? 7.966 -13.276 27.371 1.00 21.50 93 ASN A CA 1
ATOM 574 C C . ASN A 1 93 ? 9.124 -12.884 26.437 1.00 21.33 93 ASN A C 1
ATOM 575 O O . ASN A 1 93 ? 9.356 -11.722 26.097 1.00 24.21 93 ASN A O 1
ATOM 580 N N . ALA A 1 94 ? 9.879 -13.901 26.002 1.00 23.68 94 ALA A N 1
ATOM 581 C CA . ALA A 1 94 ? 11.054 -13.630 25.184 1.00 24.72 94 ALA A CA 1
ATOM 582 C C . ALA A 1 94 ? 10.737 -12.894 23.883 1.00 23.90 94 ALA A C 1
ATOM 583 O O . ALA A 1 94 ? 11.450 -11.982 23.473 1.00 24.44 94 ALA A O 1
ATOM 585 N N . SER A 1 95 ? 9.654 -13.297 23.195 1.00 24.50 95 SER A N 1
ATOM 586 C CA . SER A 1 95 ? 9.344 -12.637 21.934 1.00 24.84 95 SER A CA 1
ATOM 587 C C . SER A 1 95 ? 9.124 -11.141 22.159 1.00 26.17 95 SER A C 1
ATOM 588 O O . SER A 1 95 ? 9.519 -10.351 21.285 1.00 24.46 95 SER A O 1
ATOM 591 N N . SER A 1 96 ? 8.508 -10.757 23.292 1.00 24.65 96 SER A N 1
ATOM 592 C CA . SER A 1 96 ? 8.201 -9.314 23.486 1.00 20.46 96 SER A CA 1
ATOM 593 C C . SER A 1 96 ? 9.489 -8.508 23.591 1.00 20.76 96 SER A C 1
ATOM 594 O O . SER A 1 96 ? 9.566 -7.331 23.144 1.00 20.56 96 SER A O 1
ATOM 597 N N . PHE A 1 97 ? 10.519 -9.148 24.144 1.00 20.39 97 PHE A N 1
ATOM 598 C CA . PHE A 1 97 ? 11.838 -8.502 24.214 1.00 20.54 97 PHE A CA 1
ATOM 599 C C . PHE A 1 97 ? 12.522 -8.447 22.855 1.00 21.52 97 PHE A C 1
ATOM 600 O O . PHE A 1 97 ? 13.139 -7.434 22.471 1.00 20.67 97 PHE A O 1
ATOM 608 N N . GLU A 1 98 ? 12.404 -9.549 22.104 1.00 20.98 98 GLU A N 1
ATOM 609 C CA . GLU A 1 98 ? 13.026 -9.601 20.760 1.00 22.75 98 GLU A CA 1
ATOM 610 C C . GLU A 1 98 ? 12.427 -8.564 19.837 1.00 22.82 98 GLU A C 1
ATOM 611 O O . GLU A 1 98 ? 13.084 -8.137 18.869 1.00 27.73 98 GLU A O 1
ATOM 617 N N . ASN A 1 99 ? 11.195 -8.118 20.147 1.00 20.75 99 ASN A N 1
ATOM 618 C CA . ASN A 1 99 ? 10.560 -7.109 19.284 1.00 20.03 99 ASN A CA 1
ATOM 619 C C . ASN A 1 99 ? 10.821 -5.667 19.687 1.00 19.64 99 ASN A C 1
ATOM 620 O O . ASN A 1 99 ? 10.304 -4.752 19.002 1.00 19.77 99 ASN A O 1
ATOM 625 N N . ILE A 1 100 ? 11.648 -5.414 20.712 1.00 18.38 100 ILE A N 1
ATOM 626 C CA . ILE A 1 100 ? 11.858 -4.019 21.130 1.00 18.04 100 ILE A CA 1
ATOM 627 C C . ILE A 1 100 ? 12.500 -3.193 20.037 1.00 18.08 100 ILE A C 1
ATOM 628 O O . ILE A 1 100 ? 12.040 -2.059 19.806 1.00 18.11 100 ILE A O 1
ATOM 633 N N . LYS A 1 101 ? 13.550 -3.673 19.378 1.00 18.40 101 LYS A N 1
ATOM 634 C CA . LYS A 1 101 ? 14.126 -2.821 18.329 1.00 18.23 101 LYS A CA 1
ATOM 635 C C . LYS A 1 101 ? 13.114 -2.591 17.242 1.00 17.43 101 LYS A C 1
ATOM 636 O O . LYS A 1 101 ? 13.082 -1.483 16.670 1.00 19.02 101 LYS A O 1
ATOM 642 N N . SER A 1 102 ? 12.329 -3.613 16.883 1.00 18.06 102 SER A N 1
ATOM 643 C CA . SER A 1 102 ? 11.318 -3.414 15.848 1.00 19.83 102 SER A CA 1
ATOM 644 C C . SER A 1 102 ? 10.347 -2.310 16.210 1.00 18.21 102 SER A C 1
ATOM 645 O O . SER A 1 102 ? 9.951 -1.492 15.345 1.00 20.11 102 SER A O 1
ATOM 648 N N . TRP A 1 103 ? 9.927 -2.234 17.472 1.00 19.38 103 TRP A N 1
ATOM 649 C CA . TRP A 1 103 ? 9.059 -1.126 17.874 1.00 19.20 103 TRP A CA 1
ATOM 650 C C . TRP A 1 103 ? 9.741 0.252 17.817 1.00 17.92 103 TRP A C 1
ATOM 651 O O . TRP A 1 103 ? 9.150 1.229 17.391 1.00 18.99 103 TRP A O 1
ATOM 662 N N . ARG A 1 104 ? 11.008 0.347 18.232 1.00 17.99 104 ARG A N 1
ATOM 663 C CA . ARG A 1 104 ? 11.749 1.613 18.115 1.00 17.56 104 ARG A CA 1
ATOM 664 C C . ARG A 1 104 ? 11.737 2.100 16.663 1.00 16.17 104 ARG A C 1
ATOM 665 O O . ARG A 1 104 ? 11.466 3.260 16.346 1.00 17.18 104 ARG A O 1
ATOM 673 N N . ASP A 1 105 ? 12.045 1.133 15.798 1.00 16.12 105 ASP A N 1
ATOM 674 C CA . ASP A 1 105 ? 12.152 1.445 14.370 1.00 16.23 105 ASP A CA 1
ATOM 675 C C . ASP A 1 105 ? 10.795 1.767 13.759 1.00 16.97 105 ASP A C 1
ATOM 676 O O . ASP A 1 105 ? 10.754 2.694 12.951 1.00 17.63 105 ASP A O 1
ATOM 681 N N . GLU A 1 106 ? 9.759 1.032 14.136 1.00 17.09 106 GLU A N 1
ATOM 682 C CA . GLU A 1 106 ? 8.397 1.337 13.659 1.00 18.85 106 GLU A CA 1
ATOM 683 C C . GLU A 1 106 ? 8.006 2.755 14.007 1.00 19.44 106 GLU A C 1
ATOM 684 O O . GLU A 1 106 ? 7.460 3.502 13.162 1.00 20.41 106 GLU A O 1
ATOM 690 N N . PHE A 1 107 ? 8.304 3.195 15.205 1.00 18.36 107 PHE A N 1
ATOM 691 C CA . PHE A 1 107 ? 8.038 4.551 15.627 1.00 18.06 107 PHE A CA 1
ATOM 692 C C . PHE A 1 107 ? 8.768 5.540 14.715 1.00 17.75 107 PHE A C 1
ATOM 693 O O . PHE A 1 107 ? 8.211 6.480 14.129 1.00 19.20 107 PHE A O 1
ATOM 701 N N . LEU A 1 108 ? 10.088 5.331 14.577 1.00 17.72 108 LEU A N 1
ATOM 702 C CA . LEU A 1 108 ? 10.866 6.269 13.772 1.00 18.08 108 LEU A CA 1
ATOM 703 C C . LEU A 1 108 ? 10.455 6.276 12.296 1.00 20.72 108 LEU A C 1
ATOM 704 O O . LEU A 1 108 ? 10.525 7.372 11.705 1.00 21.12 108 LEU A O 1
ATOM 709 N N . VAL A 1 109 ? 10.037 5.163 11.690 1.00 20.26 109 VAL A N 1
ATOM 710 C CA . VAL A 1 109 ? 9.698 5.164 10.287 1.00 20.52 109 VAL A CA 1
ATOM 711 C C . VAL A 1 109 ? 8.299 5.753 10.033 1.00 22.80 109 VAL A C 1
ATOM 712 O O . VAL A 1 109 ? 7.994 6.070 8.885 1.00 32.21 109 VAL A O 1
ATOM 716 N N . HIS A 1 110 ? 7.462 5.957 11.037 1.00 22.16 110 HIS A N 1
ATOM 717 C CA . HIS A 1 110 ? 6.133 6.505 10.882 1.00 23.01 110 HIS A CA 1
ATOM 718 C C . HIS A 1 110 ? 5.937 7.845 11.593 1.00 22.77 110 HIS A C 1
ATOM 719 O O . HIS A 1 110 ? 5.019 8.585 11.186 1.00 26.01 110 HIS A O 1
ATOM 726 N N . ALA A 1 111 ? 6.719 8.233 12.607 1.00 20.81 111 ALA A N 1
ATOM 727 C CA . ALA A 1 111 ? 6.394 9.386 13.434 1.00 20.32 111 ALA A CA 1
ATOM 728 C C . ALA A 1 111 ? 6.839 10.740 12.914 1.00 23.21 111 ALA A C 1
ATOM 729 O O . ALA A 1 111 ? 6.432 11.788 13.456 1.00 23.92 111 ALA A O 1
ATOM 731 N N . ASN A 1 112 ? 7.695 10.751 11.898 1.00 22.95 112 ASN A N 1
ATOM 732 C CA . ASN A 1 112 ? 8.231 12.013 11.369 1.00 23.77 112 ASN A CA 1
ATOM 733 C C . ASN A 1 112 ? 8.712 12.994 12.418 1.00 22.83 112 ASN A C 1
ATOM 734 O O . ASN A 1 112 ? 8.313 14.139 12.429 1.00 25.71 112 ASN A O 1
ATOM 739 N N . VAL A 1 113 ? 9.580 12.511 13.289 1.00 21.55 113 VAL A N 1
ATOM 740 C CA . VAL A 1 113 ? 10.113 13.365 14.353 1.00 21.62 113 VAL A CA 1
ATOM 741 C C . VAL A 1 113 ? 11.120 14.343 13.762 1.00 22.65 113 VAL A C 1
ATOM 742 O O . VAL A 1 113 ? 11.737 14.136 12.724 1.00 22.86 113 VAL A O 1
ATOM 746 N N . ASN A 1 114 ? 11.329 15.474 14.465 1.00 20.69 114 ASN A N 1
ATOM 747 C CA . ASN A 1 114 ? 12.237 16.476 13.891 1.00 21.63 114 ASN A CA 1
ATOM 748 C C . ASN A 1 114 ? 13.668 15.973 13.753 1.00 21.02 114 ASN A C 1
ATOM 749 O O . ASN A 1 114 ? 14.350 16.300 12.757 1.00 22.14 114 ASN A O 1
ATOM 754 N N . SER A 1 115 ? 14.152 15.198 14.734 1.00 20.84 115 SER A N 1
ATOM 755 C CA . SER A 1 115 ? 15.542 14.743 14.795 1.00 21.38 115 SER A CA 1
ATOM 756 C C . SER A 1 115 ? 15.628 13.293 15.270 1.00 18.92 115 SER A C 1
ATOM 757 O O . SER A 1 115 ? 15.808 13.063 16.480 1.00 20.75 115 SER A O 1
ATOM 760 N N . PRO A 1 116 ? 15.467 12.331 14.372 1.00 19.95 116 PRO A N 1
ATOM 761 C CA . PRO A 1 116 ? 15.575 10.919 14.731 1.00 20.22 116 PRO A CA 1
ATOM 762 C C . PRO A 1 116 ? 16.846 10.599 15.494 1.00 20.54 116 PRO A C 1
ATOM 763 O O . PRO A 1 116 ? 16.902 9.674 16.316 1.00 22.86 116 PRO A O 1
ATOM 767 N N . GLU A 1 117 ? 17.953 11.282 15.263 1.00 22.36 117 GLU A N 1
ATOM 768 C CA . GLU A 1 117 ? 19.202 11.035 15.960 1.00 24.34 117 GLU A CA 1
ATOM 769 C C . GLU A 1 117 ? 19.094 11.246 17.458 1.00 22.45 117 GLU A C 1
ATOM 770 O O . GLU A 1 117 ? 19.768 10.557 18.241 1.00 27.66 117 GLU A O 1
ATOM 776 N N . THR A 1 118 ? 18.265 12.216 17.885 1.00 21.09 118 THR A N 1
ATOM 777 C CA . THR A 1 118 ? 18.262 12.572 19.305 1.00 21.51 118 THR A CA 1
ATOM 778 C C . THR A 1 118 ? 16.913 12.348 19.973 1.00 20.78 118 THR A C 1
ATOM 779 O O . THR A 1 118 ? 16.763 12.580 21.187 1.00 22.54 118 THR A O 1
ATOM 783 N N . PHE A 1 119 ? 15.878 11.920 19.278 1.00 19.32 119 PHE A N 1
ATOM 784 C CA . PHE A 1 119 ? 14.554 11.740 19.860 1.00 17.51 119 PHE A CA 1
ATOM 785 C C . PHE A 1 119 ? 14.671 10.730 20.978 1.00 17.05 119 PHE A C 1
ATOM 786 O O . PHE A 1 119 ? 15.244 9.675 20.734 1.00 18.06 119 PHE A O 1
ATOM 794 N N . PRO A 1 120 ? 14.128 10.993 22.155 1.00 15.63 120 PRO A N 1
ATOM 795 C CA . PRO A 1 120 ? 14.285 10.049 23.269 1.00 15.98 120 PRO A CA 1
ATOM 796 C C . PRO A 1 120 ? 13.299 8.880 23.330 1.00 15.64 120 PRO A C 1
ATOM 797 O O . PRO A 1 120 ? 12.080 9.038 23.264 1.00 17.12 120 PRO A O 1
ATOM 801 N N . PHE A 1 121 ? 13.810 7.671 23.554 1.00 16.01 121 PHE A N 1
ATOM 802 C CA . PHE A 1 121 ? 13.109 6.485 23.960 1.00 15.53 121 PHE A CA 1
ATOM 803 C C . PHE A 1 121 ? 13.437 6.137 25.411 1.00 16.03 121 PHE A C 1
ATOM 804 O O . PHE A 1 121 ? 14.533 6.484 25.899 1.00 17.58 121 PHE A O 1
ATOM 812 N N . VAL A 1 122 ? 12.516 5.395 26.022 1.00 14.79 122 VAL A N 1
ATOM 813 C CA . VAL A 1 122 ? 12.832 4.719 27.302 1.00 14.68 122 VAL A CA 1
ATOM 814 C C . VAL A 1 122 ? 12.356 3.281 27.189 1.00 14.77 122 VAL A C 1
ATOM 815 O O . VAL A 1 122 ? 11.219 3.161 26.667 1.00 16.07 122 VAL A O 1
ATOM 819 N N . ILE A 1 123 ? 13.069 2.284 27.676 1.00 14.86 123 ILE A N 1
ATOM 820 C CA . ILE A 1 123 ? 12.644 0.879 27.639 1.00 15.63 123 ILE A CA 1
ATOM 821 C C . ILE A 1 123 ? 12.220 0.419 29.038 1.00 15.95 123 ILE A C 1
ATOM 822 O O . ILE A 1 123 ? 12.990 0.640 29.986 1.00 15.84 123 ILE A O 1
ATOM 827 N N . LEU A 1 124 ? 11.033 -0.194 29.111 1.00 16.32 124 LEU A N 1
ATOM 828 C CA . LEU A 1 124 ? 10.596 -0.790 30.381 1.00 14.94 124 LEU A CA 1
ATOM 829 C C . LEU A 1 124 ? 10.507 -2.306 30.255 1.00 15.27 124 LEU A C 1
ATOM 830 O O . LEU A 1 124 ? 9.829 -2.787 29.319 1.00 17.31 124 LEU A O 1
ATOM 835 N N . GLY A 1 125 ? 11.135 -3.030 31.177 1.00 15.98 125 GLY A N 1
ATOM 836 C CA . GLY A 1 125 ? 10.956 -4.491 31.233 1.00 15.35 125 GLY A CA 1
ATOM 837 C C . GLY A 1 125 ? 9.991 -4.754 32.374 1.00 15.58 125 GLY A C 1
ATOM 838 O O . GLY A 1 125 ? 10.359 -4.701 33.570 1.00 16.71 125 GLY A O 1
ATOM 839 N N . ASN A 1 126 ? 8.727 -4.996 32.062 1.00 15.49 126 ASN A N 1
ATOM 840 C CA . ASN A 1 126 ? 7.661 -5.121 33.061 1.00 16.30 126 ASN A CA 1
ATOM 841 C C . ASN A 1 126 ? 7.460 -6.540 33.558 1.00 16.75 126 ASN A C 1
ATOM 842 O O . ASN A 1 126 ? 7.926 -7.503 32.928 1.00 18.37 126 ASN A O 1
ATOM 847 N N . LYS A 1 127 ? 6.735 -6.655 34.649 1.00 17.92 127 LYS A N 1
ATOM 848 C CA . LYS A 1 127 ? 6.394 -7.877 35.381 1.00 17.65 127 LYS A CA 1
ATOM 849 C C . LYS A 1 127 ? 7.574 -8.428 36.157 1.00 18.12 127 LYS A C 1
ATOM 850 O O . LYS A 1 127 ? 7.690 -9.652 36.363 1.00 18.89 127 LYS A O 1
ATOM 856 N N . ILE A 1 128 ? 8.427 -7.543 36.681 1.00 18.19 128 ILE A N 1
ATOM 857 C CA . ILE A 1 128 ? 9.601 -7.956 37.475 1.00 18.34 128 ILE A CA 1
ATOM 858 C C . ILE A 1 128 ? 9.142 -8.563 38.793 1.00 21.21 128 ILE A C 1
ATOM 859 O O . ILE A 1 128 ? 9.999 -9.135 39.531 1.00 20.73 128 ILE A O 1
ATOM 864 N N . ASP A 1 129 ? 7.857 -8.476 39.154 1.00 18.27 129 ASP A N 1
ATOM 865 C CA . ASP A 1 129 ? 7.330 -9.159 40.340 1.00 19.51 129 ASP A CA 1
ATOM 866 C C . ASP A 1 129 ? 7.190 -10.648 40.130 1.00 21.36 129 ASP A C 1
ATOM 867 O O . ASP A 1 129 ? 6.925 -11.414 41.076 1.00 20.89 129 ASP A O 1
ATOM 872 N N . ALA A 1 130 ? 7.316 -11.144 38.916 1.00 20.53 130 ALA A N 1
ATOM 873 C CA . ALA A 1 130 ? 7.053 -12.565 38.636 1.00 20.10 130 ALA A CA 1
ATOM 874 C C . ALA A 1 130 ? 8.046 -13.446 39.353 1.00 20.61 130 ALA A C 1
ATOM 875 O O . ALA A 1 130 ? 9.189 -13.056 39.599 1.00 22.48 130 ALA A O 1
ATOM 877 N N . GLU A 1 131 ? 7.613 -14.667 39.698 1.00 21.95 131 GLU A N 1
ATOM 878 C CA . GLU A 1 131 ? 8.525 -15.628 40.303 1.00 23.40 131 GLU A CA 1
ATOM 879 C C . GLU A 1 131 ? 9.710 -15.887 39.362 1.00 24.12 131 GLU A C 1
ATOM 880 O O . GLU A 1 131 ? 9.574 -15.826 38.144 1.00 23.28 131 GLU A O 1
ATOM 886 N N . GLU A 1 132 ? 10.859 -16.189 39.978 1.00 25.27 132 GLU A N 1
ATOM 887 C CA . GLU A 1 132 ? 12.099 -16.354 39.252 1.00 26.03 132 GLU A CA 1
ATOM 888 C C . GLU A 1 132 ? 11.913 -17.369 38.136 1.00 26.42 132 GLU A C 1
ATOM 889 O O . GLU A 1 132 ? 12.449 -17.144 37.049 1.00 28.79 132 GLU A O 1
ATOM 895 N N . SER A 1 133 ? 11.185 -18.430 38.400 1.00 28.65 133 SER A N 1
ATOM 896 C CA . SER A 1 133 ? 11.078 -19.524 37.444 1.00 31.50 133 SER A CA 1
ATOM 897 C C . SER A 1 133 ? 10.373 -19.121 36.169 1.00 32.07 133 SER A C 1
ATOM 898 O O . SER A 1 133 ? 10.481 -19.777 35.117 1.00 36.14 133 SER A O 1
ATOM 901 N N . LYS A 1 134 ? 9.627 -18.037 36.213 1.00 28.64 134 LYS A N 1
ATOM 902 C CA . LYS A 1 134 ? 8.904 -17.614 35.019 1.00 28.85 134 LYS A CA 1
ATOM 903 C C . LYS A 1 134 ? 9.637 -16.554 34.222 1.00 26.57 134 LYS A C 1
ATOM 904 O O . LYS A 1 134 ? 9.290 -16.284 33.075 1.00 27.63 134 LYS A O 1
ATOM 910 N N . LYS A 1 135 ? 10.623 -15.897 34.808 1.00 26.84 135 LYS A N 1
ATOM 911 C CA . LYS A 1 135 ? 11.410 -14.877 34.118 1.00 28.90 135 LYS A CA 1
ATOM 912 C C . LYS A 1 135 ? 12.262 -15.562 33.044 1.00 27.49 135 LYS A C 1
ATOM 913 O O . LYS A 1 135 ? 12.919 -16.588 33.294 1.00 39.77 135 LYS A O 1
ATOM 921 N N . ILE A 1 136 ? 12.240 -15.036 31.851 1.00 24.80 136 ILE A N 1
ATOM 922 C CA . ILE A 1 136 ? 12.917 -15.528 30.664 1.00 28.97 136 ILE A CA 1
ATOM 923 C C . ILE A 1 136 ? 14.034 -14.619 30.219 1.00 28.25 136 ILE A C 1
ATOM 924 O O . ILE A 1 136 ? 15.077 -14.997 29.695 1.00 42.29 136 ILE A O 1
ATOM 929 N N . VAL A 1 137 ? 13.827 -13.314 30.383 1.00 25.06 137 VAL A N 1
ATOM 930 C CA . VAL A 1 137 ? 14.768 -12.350 29.836 1.00 25.89 137 VAL A CA 1
ATOM 931 C C . VAL A 1 137 ? 15.667 -11.891 30.965 1.00 23.96 137 VAL A C 1
ATOM 932 O O . VAL A 1 137 ? 15.184 -11.485 32.031 1.00 26.25 137 VAL A O 1
ATOM 936 N N . SER A 1 138 ? 16.966 -11.949 30.761 1.00 24.62 138 SER A N 1
ATOM 937 C CA . SER A 1 138 ? 17.861 -11.502 31.808 1.00 27.66 138 SER A CA 1
ATOM 938 C C . SER A 1 138 ? 18.007 -9.979 31.837 1.00 28.67 138 SER A C 1
ATOM 939 O O . SER A 1 138 ? 17.788 -9.302 30.820 1.00 25.96 138 SER A O 1
ATOM 942 N N . GLU A 1 139 ? 18.423 -9.482 33.021 1.00 25.64 139 GLU A N 1
ATOM 943 C CA . GLU A 1 139 ? 18.752 -8.036 33.062 1.00 25.94 139 GLU A CA 1
ATOM 944 C C . GLU A 1 139 ? 19.946 -7.711 32.157 1.00 27.08 139 GLU A C 1
ATOM 945 O O . GLU A 1 139 ? 19.982 -6.687 31.471 1.00 24.47 139 GLU A O 1
ATOM 951 N N . LYS A 1 140 ? 20.992 -8.545 32.090 1.00 27.27 140 LYS A N 1
ATOM 952 C CA . LYS A 1 140 ? 22.172 -8.313 31.254 1.00 27.45 140 LYS A CA 1
ATOM 953 C C . LYS A 1 140 ? 21.745 -8.208 29.801 1.00 26.92 140 LYS A C 1
ATOM 954 O O . LYS A 1 140 ? 22.205 -7.294 29.111 1.00 25.87 140 LYS A O 1
ATOM 960 N N . SER A 1 141 ? 20.875 -9.110 29.348 1.00 25.96 141 SER A N 1
ATOM 961 C CA . SER A 1 141 ? 20.452 -9.071 27.944 1.00 24.71 141 SER A CA 1
ATOM 962 C C . SER A 1 141 ? 19.775 -7.741 27.628 1.00 24.40 141 SER A C 1
ATOM 963 O O . SER A 1 141 ? 19.961 -7.115 26.585 1.00 22.99 141 SER A O 1
ATOM 966 N N . ALA A 1 142 ? 18.952 -7.273 28.556 1.00 22.91 142 ALA A N 1
ATOM 967 C CA . ALA A 1 142 ? 18.255 -6.019 28.279 1.00 20.58 142 ALA A CA 1
ATOM 968 C C . ALA A 1 142 ? 19.179 -4.822 28.356 1.00 19.97 142 ALA A C 1
ATOM 969 O O . ALA A 1 142 ? 18.999 -3.873 27.569 1.00 21.46 142 ALA A O 1
ATOM 971 N N . GLN A 1 143 ? 20.154 -4.802 29.266 1.00 21.44 143 GLN A N 1
ATOM 972 C CA . GLN A 1 143 ? 21.120 -3.703 29.348 1.00 23.03 143 GLN A CA 1
ATOM 973 C C . GLN A 1 143 ? 21.930 -3.620 28.073 1.00 23.58 143 GLN A C 1
ATOM 974 O O . GLN A 1 143 ? 22.218 -2.576 27.507 1.00 23.08 143 GLN A O 1
ATOM 983 N N . GLU A 1 144 ? 22.303 -4.817 27.582 1.00 23.63 144 GLU A N 1
ATOM 984 C CA . GLU A 1 144 ? 23.099 -4.872 26.360 1.00 23.88 144 GLU A CA 1
ATOM 985 C C . GLU A 1 144 ? 22.268 -4.360 25.183 1.00 22.93 144 GLU A C 1
ATOM 986 O O . GLU A 1 144 ? 22.785 -3.655 24.308 1.00 22.90 144 GLU A O 1
ATOM 992 N N . LEU A 1 145 ? 20.968 -4.686 25.102 1.00 20.82 145 LEU A N 1
ATOM 993 C CA . LEU A 1 145 ? 20.192 -4.156 23.984 1.00 21.03 145 LEU A CA 1
ATOM 994 C C . LEU A 1 145 ? 19.997 -2.641 24.098 1.00 19.50 145 LEU A C 1
ATOM 995 O O . LEU A 1 145 ? 20.129 -1.913 23.079 1.00 21.86 145 LEU A O 1
ATOM 1000 N N . ALA A 1 146 ? 19.717 -2.171 25.311 1.00 19.16 146 ALA A N 1
ATOM 1001 C CA . ALA A 1 146 ? 19.467 -0.736 25.494 1.00 19.46 146 ALA A CA 1
ATOM 1002 C C . ALA A 1 146 ? 20.726 0.040 25.137 1.00 20.39 146 ALA A C 1
ATOM 1003 O O . ALA A 1 146 ? 20.645 1.109 24.524 1.00 20.84 146 ALA A O 1
ATOM 1005 N N . LYS A 1 147 ? 21.895 -0.462 25.519 1.00 20.26 147 LYS A N 1
ATOM 1006 C CA . LYS A 1 147 ? 23.132 0.209 25.093 1.00 22.83 147 LYS A CA 1
ATOM 1007 C C . LYS A 1 147 ? 23.273 0.258 23.568 1.00 22.95 147 LYS A C 1
ATOM 1008 O O . LYS A 1 147 ? 23.578 1.316 22.968 1.00 25.76 147 LYS A O 1
ATOM 1014 N N . SER A 1 148 ? 23.060 -0.896 22.935 1.00 21.43 148 SER A N 1
ATOM 1015 C CA . SER A 1 148 ? 23.235 -1.069 21.501 1.00 24.32 148 SER A CA 1
ATOM 1016 C C . SER A 1 148 ? 22.333 -0.163 20.675 1.00 25.91 148 SER A C 1
ATOM 1017 O O . SER A 1 148 ? 22.688 0.226 19.553 1.00 26.45 148 SER A O 1
ATOM 1020 N N . LEU A 1 149 ? 21.159 0.203 21.211 1.00 23.51 149 LEU A N 1
ATOM 1021 C CA . LEU A 1 149 ? 20.245 1.078 20.504 1.00 21.87 149 LEU A CA 1
ATOM 1022 C C . LEU A 1 149 ? 20.530 2.547 20.773 1.00 23.97 149 LEU A C 1
ATOM 1023 O O . LEU A 1 149 ? 19.732 3.411 20.371 1.00 30.43 149 LEU A O 1
ATOM 1028 N N . GLY A 1 150 ? 21.647 2.883 21.422 1.00 25.89 150 GLY A N 1
ATOM 1029 C CA . GLY A 1 150 ? 21.938 4.297 21.582 1.00 26.12 150 GLY A CA 1
ATOM 1030 C C . GLY A 1 150 ? 21.852 4.755 23.030 1.00 23.21 150 GLY A C 1
ATOM 1031 O O . GLY A 1 150 ? 21.440 5.922 23.211 1.00 25.56 150 GLY A O 1
ATOM 1032 N N . ASP A 1 151 ? 22.247 3.908 23.964 1.00 20.79 151 ASP A N 1
ATOM 1033 C CA . ASP A 1 151 ? 22.215 4.194 25.397 1.00 21.92 151 ASP A CA 1
ATOM 1034 C C . ASP A 1 151 ? 20.814 4.614 25.827 1.00 20.71 151 ASP A C 1
ATOM 1035 O O . ASP A 1 151 ? 20.579 5.560 26.566 1.00 24.30 151 ASP A O 1
ATOM 1040 N N . ILE A 1 152 ? 19.769 3.929 25.363 1.00 19.70 152 ILE A N 1
ATOM 1041 C CA . ILE A 1 152 ? 18.399 4.237 25.790 1.00 19.17 152 ILE A CA 1
ATOM 1042 C C . ILE A 1 152 ? 18.262 3.863 27.248 1.00 17.54 152 ILE A C 1
ATOM 1043 O O . ILE A 1 152 ? 18.685 2.764 27.676 1.00 19.51 152 ILE A O 1
ATOM 1048 N N . PRO A 1 153 ? 17.713 4.705 28.118 1.00 16.17 153 PRO A N 1
ATOM 1049 C CA . PRO A 1 153 ? 17.488 4.314 29.503 1.00 17.35 153 PRO A CA 1
ATOM 1050 C C . PRO A 1 153 ? 16.602 3.076 29.600 1.00 17.74 153 PRO A C 1
ATOM 1051 O O . PRO A 1 153 ? 15.599 2.955 28.871 1.00 18.29 153 PRO A O 1
ATOM 1055 N N . LEU A 1 154 ? 16.933 2.187 30.535 1.00 17.06 154 LEU A N 1
ATOM 1056 C CA . LEU A 1 154 ? 16.219 0.956 30.809 1.00 17.01 154 LEU A CA 1
ATOM 1057 C C . LEU A 1 154 ? 15.784 0.903 32.265 1.00 15.97 154 LEU A C 1
ATOM 1058 O O . LEU A 1 154 ? 16.598 1.178 33.145 1.00 18.24 154 LEU A O 1
ATOM 1063 N N . PHE A 1 155 ? 14.522 0.546 32.498 1.00 15.50 155 PHE A N 1
ATOM 1064 C CA . PHE A 1 155 ? 14.041 0.307 33.848 1.00 15.29 155 PHE A CA 1
ATOM 1065 C C . PHE A 1 155 ? 13.301 -1.020 33.891 1.00 15.96 155 PHE A C 1
ATOM 1066 O O . PHE A 1 155 ? 12.476 -1.242 32.992 1.00 17.54 155 PHE A O 1
ATOM 1074 N N . LEU A 1 156 ? 13.531 -1.847 34.903 1.00 15.57 156 LEU A N 1
ATOM 1075 C CA . LEU A 1 156 ? 12.667 -3.019 35.144 1.00 16.19 156 LEU A CA 1
ATOM 1076 C C . LEU A 1 156 ? 11.566 -2.582 36.103 1.00 14.90 156 LEU A C 1
ATOM 1077 O O . LEU A 1 156 ? 11.849 -1.853 37.073 1.00 17.58 156 LEU A O 1
ATOM 1082 N N . THR A 1 157 ? 10.340 -2.997 35.817 1.00 15.68 157 THR A N 1
ATOM 1083 C CA . THR A 1 157 ? 9.180 -2.484 36.532 1.00 17.00 157 THR A CA 1
ATOM 1084 C C . THR A 1 157 ? 8.154 -3.550 36.880 1.00 15.44 157 THR A C 1
ATOM 1085 O O . THR A 1 157 ? 8.109 -4.613 36.275 1.00 17.37 157 THR A O 1
ATOM 1089 N N . SER A 1 158 ? 7.285 -3.224 37.850 1.00 17.34 158 SER A N 1
ATOM 1090 C CA . SER A 1 158 ? 6.049 -3.947 38.065 1.00 16.74 158 SER A CA 1
ATOM 1091 C C . SER A 1 158 ? 4.899 -2.989 38.232 1.00 17.40 158 SER A C 1
ATOM 1092 O O . SER A 1 158 ? 4.816 -2.318 39.246 1.00 18.83 158 SER A O 1
ATOM 1095 N N . ALA A 1 159 ? 3.996 -2.883 37.243 1.00 16.75 159 ALA A N 1
ATOM 1096 C CA . ALA A 1 159 ? 2.741 -2.151 37.403 1.00 17.27 159 ALA A CA 1
ATOM 1097 C C . ALA A 1 159 ? 1.915 -2.753 38.533 1.00 19.79 159 ALA A C 1
ATOM 1098 O O . ALA A 1 159 ? 1.320 -2.031 39.359 1.00 19.80 159 ALA A O 1
ATOM 1100 N N . LYS A 1 160 ? 1.913 -4.088 38.631 1.00 18.84 160 LYS A N 1
ATOM 1101 C CA . LYS A 1 160 ? 1.104 -4.778 39.634 1.00 18.95 160 LYS A CA 1
ATOM 1102 C C . LYS A 1 160 ? 1.537 -4.466 41.062 1.00 19.85 160 LYS A C 1
ATOM 1103 O O . LYS A 1 160 ? 0.664 -4.179 41.907 1.00 22.64 160 LYS A O 1
ATOM 1109 N N . ASN A 1 161 ? 2.847 -4.510 41.340 1.00 18.41 161 ASN A N 1
ATOM 1110 C CA . ASN A 1 161 ? 3.311 -4.404 42.719 1.00 19.27 161 ASN A CA 1
ATOM 1111 C C . ASN A 1 161 ? 3.914 -3.020 42.996 1.00 20.37 161 ASN A C 1
ATOM 1112 O O . ASN A 1 161 ? 4.506 -2.780 44.071 1.00 22.52 161 ASN A O 1
ATOM 1117 N N . ALA A 1 162 ? 3.775 -2.062 42.055 1.00 18.28 162 ALA A N 1
ATOM 1118 C CA . ALA A 1 162 ? 4.330 -0.723 42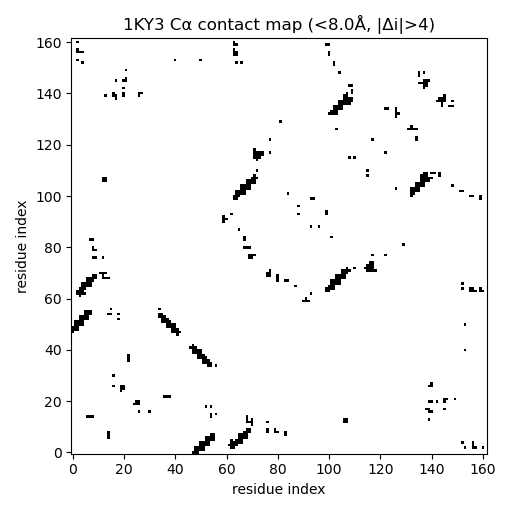.304 1.00 18.21 162 ALA A CA 1
ATOM 1119 C C . ALA A 1 162 ? 5.846 -0.778 42.528 1.00 18.75 162 ALA A C 1
ATOM 1120 O O . ALA A 1 162 ? 6.411 -0.215 43.478 1.00 19.14 162 ALA A O 1
ATOM 1122 N N . ILE A 1 163 ? 6.539 -1.492 41.628 1.00 17.75 163 ILE A N 1
ATOM 1123 C CA . ILE A 1 163 ? 8.008 -1.550 41.688 1.00 17.65 163 ILE A CA 1
ATOM 1124 C C . ILE A 1 163 ? 8.567 -0.670 40.559 1.00 16.58 163 ILE A C 1
ATOM 1125 O O . ILE A 1 163 ? 8.391 -0.995 39.361 1.00 17.92 163 ILE A O 1
ATOM 1130 N N . ASN A 1 164 ? 9.215 0.419 40.886 1.00 16.92 164 ASN A N 1
ATOM 1131 C CA . ASN A 1 164 ? 10.014 1.221 39.975 1.00 16.69 164 ASN A CA 1
ATOM 1132 C C . ASN A 1 164 ? 9.247 1.965 38.892 1.00 16.58 164 ASN A C 1
ATOM 1133 O O . ASN A 1 164 ? 9.922 2.527 38.000 1.00 17.18 164 ASN A O 1
ATOM 1138 N N . VAL A 1 165 ? 7.917 1.985 38.901 1.00 15.17 165 VAL A N 1
ATOM 1139 C CA . VAL A 1 165 ? 7.213 2.728 37.839 1.00 15.69 165 VAL A CA 1
ATOM 1140 C C . VAL A 1 165 ? 7.426 4.208 38.066 1.00 15.14 165 VAL A C 1
ATOM 1141 O O . VAL A 1 165 ? 7.550 5.018 37.142 1.00 16.25 165 VAL A O 1
ATOM 1145 N N . ASP A 1 166 ? 7.470 4.609 39.340 1.00 16.58 166 ASP A N 1
ATOM 1146 C CA . ASP A 1 166 ? 7.791 6.005 39.718 1.00 16.60 166 ASP A CA 1
ATOM 1147 C C . ASP A 1 166 ? 9.154 6.411 39.176 1.00 16.91 166 ASP A C 1
ATOM 1148 O O . ASP A 1 166 ? 9.249 7.449 38.499 1.00 16.69 166 ASP A O 1
ATOM 1153 N N . THR A 1 167 ? 10.226 5.672 39.435 1.00 16.19 167 THR A N 1
ATOM 1154 C CA . THR A 1 167 ? 11.558 5.974 38.912 1.00 16.08 167 THR A CA 1
ATOM 1155 C C . THR A 1 167 ? 11.547 6.042 37.402 1.00 15.49 167 THR A C 1
ATOM 1156 O O . THR A 1 167 ? 12.111 6.975 36.788 1.00 16.10 167 THR A O 1
ATOM 1160 N N . ALA A 1 168 ? 10.939 5.061 36.754 1.00 15.04 168 ALA A N 1
ATOM 1161 C CA . ALA A 1 168 ? 10.954 5.079 35.299 1.00 15.82 168 ALA A CA 1
ATOM 1162 C C . ALA A 1 168 ? 10.250 6.316 34.753 1.00 15.70 168 ALA A C 1
ATOM 1163 O O . ALA A 1 168 ? 10.753 6.964 33.822 1.00 15.52 168 ALA A O 1
ATOM 1165 N N . PHE A 1 169 ? 9.059 6.656 35.266 1.00 16.60 169 PHE A N 1
ATOM 1166 C CA . PHE A 1 169 ? 8.346 7.834 34.752 1.00 15.86 169 PHE A CA 1
ATOM 1167 C C . PHE A 1 169 ? 9.022 9.123 35.157 1.00 16.15 169 PHE A C 1
ATOM 1168 O O . PHE A 1 169 ? 8.812 10.121 34.474 1.00 16.47 169 PHE A O 1
ATOM 1176 N N . GLU A 1 170 ? 9.835 9.158 36.223 1.00 15.89 170 GLU A N 1
ATOM 1177 C CA . GLU A 1 170 ? 10.601 10.378 36.421 1.00 15.85 170 GLU A CA 1
ATOM 1178 C C . GLU A 1 170 ? 11.553 10.601 35.260 1.00 16.06 170 GLU A C 1
ATOM 1179 O O . GLU A 1 170 ? 11.733 11.749 34.820 1.00 16.64 170 GLU A O 1
ATOM 1185 N N . GLU A 1 171 ? 12.167 9.528 34.704 1.00 15.20 171 GLU A N 1
ATOM 1186 C CA . GLU A 1 171 ? 13.057 9.681 33.543 1.00 14.88 171 GLU A CA 1
ATOM 1187 C C . GLU A 1 171 ? 12.259 9.922 32.256 1.00 14.66 171 GLU A C 1
ATOM 1188 O O . GLU A 1 171 ? 12.681 10.718 31.399 1.00 16.46 171 GLU A O 1
ATOM 1194 N N . ILE A 1 172 ? 11.095 9.289 32.116 1.00 14.38 172 ILE A N 1
ATOM 1195 C CA . ILE A 1 172 ? 10.248 9.590 30.938 1.00 15.02 172 ILE A CA 1
ATOM 1196 C C . ILE A 1 172 ? 9.855 11.050 30.928 1.00 14.99 172 ILE A C 1
ATOM 1197 O O . ILE A 1 172 ? 9.928 11.759 29.899 1.00 15.70 172 ILE A O 1
ATOM 1202 N N . ALA A 1 173 ? 9.444 11.571 32.106 1.00 15.46 173 ALA A N 1
ATOM 1203 C CA . ALA A 1 173 ? 9.091 12.992 32.170 1.00 14.30 173 ALA A CA 1
ATOM 1204 C C . ALA A 1 173 ? 10.294 13.881 31.918 1.00 14.85 173 ALA A C 1
ATOM 1205 O O . ALA A 1 173 ? 10.149 14.859 31.177 1.00 16.14 173 ALA A O 1
ATOM 1207 N N . ARG A 1 174 ? 11.446 13.598 32.497 1.00 14.73 174 ARG A N 1
ATOM 1208 C CA . ARG A 1 174 ? 12.637 14.418 32.248 1.00 15.63 174 ARG A CA 1
ATOM 1209 C C . ARG A 1 174 ? 12.988 14.446 30.747 1.00 14.16 174 ARG A C 1
ATOM 1210 O O . ARG A 1 174 ? 13.248 15.510 30.155 1.00 15.26 174 ARG A O 1
ATOM 1218 N N . SER A 1 175 ? 12.998 13.257 30.126 1.00 14.65 175 SER A N 1
ATOM 1219 C CA . SER A 1 175 ? 13.278 13.106 28.722 1.00 15.28 175 SER A CA 1
ATOM 1220 C C . SER A 1 175 ? 12.301 13.916 27.872 1.00 14.87 175 SER A C 1
ATOM 1221 O O . SER A 1 175 ? 12.683 14.586 26.880 1.00 15.76 175 SER A O 1
ATOM 1224 N N . ALA A 1 176 ? 11.006 13.844 28.264 1.00 15.06 176 ALA A N 1
ATOM 1225 C CA . ALA A 1 176 ? 9.975 14.562 27.495 1.00 15.22 176 ALA A CA 1
ATOM 1226 C C . ALA A 1 176 ? 10.100 16.065 27.688 1.00 15.45 176 ALA A C 1
ATOM 1227 O O . ALA A 1 176 ? 9.941 16.827 26.699 1.00 16.73 176 ALA A O 1
ATOM 1229 N N . LEU A 1 177 ? 10.413 16.516 28.897 1.00 15.65 177 LEU A N 1
ATOM 1230 C CA . LEU A 1 177 ? 10.649 17.939 29.141 1.00 16.62 177 LEU A CA 1
ATOM 1231 C C . LEU A 1 177 ? 11.796 18.448 28.293 1.00 17.45 177 LEU A C 1
ATOM 1232 O O . LEU A 1 177 ? 11.699 19.521 27.688 1.00 18.53 177 LEU A O 1
ATOM 1237 N N . GLN A 1 178 ? 12.928 17.720 28.262 1.00 16.44 178 GLN A N 1
ATOM 1238 C CA . GLN A 1 178 ? 14.058 18.123 27.430 1.00 16.46 178 GLN A CA 1
ATOM 1239 C C . GLN A 1 178 ? 13.625 18.222 25.974 1.00 16.28 178 GLN A C 1
ATOM 1240 O O . GLN A 1 178 ? 13.950 19.177 25.232 1.00 18.08 178 GLN A O 1
ATOM 1246 N N . GLN A 1 179 ? 12.919 17.211 25.472 1.00 15.59 179 GLN A N 1
ATOM 1247 C CA . GLN A 1 179 ? 12.572 17.209 24.042 1.00 16.33 179 GLN A CA 1
ATOM 1248 C C . GLN A 1 179 ? 11.560 18.275 23.711 1.00 18.37 179 GLN A C 1
ATOM 1249 O O . GLN A 1 179 ? 11.614 18.905 22.654 1.00 19.43 179 GLN A O 1
ATOM 1255 N N . ASN A 1 180 ? 10.603 18.507 24.623 1.00 17.39 180 ASN A N 1
ATOM 1256 C CA . ASN A 1 180 ? 9.608 19.537 24.345 1.00 18.41 180 ASN A CA 1
ATOM 1257 C C . ASN A 1 180 ? 10.218 20.914 24.278 1.00 21.23 180 ASN A C 1
ATOM 1258 O O . ASN A 1 180 ? 9.752 21.767 23.507 1.00 26.09 180 ASN A O 1
ATOM 1263 N N . GLN A 1 181 ? 11.268 21.167 25.073 1.00 24.16 181 GLN A N 1
ATOM 1264 C CA . GLN A 1 181 ? 11.857 22.512 25.079 1.00 30.62 181 GLN A CA 1
ATOM 1265 C C . GLN A 1 181 ? 12.989 22.578 24.053 1.00 33.14 181 GLN A C 1
ATOM 1266 O O . GLN A 1 181 ? 13.618 23.629 23.832 1.00 46.37 181 GLN A O 1
#

Solvent-accessible surface area: 9054 Å² total; per-residue (Å²): 150,100,1,16,0,0,1,12,4,30,111,54,3,15,18,57,30,0,14,16,35,24,28,68,104,130,77,42,155,178,132,180,88,42,103,71,34,73,72,105,10,119,42,126,68,94,167,100,5,36,0,29,0,30,12,76,116,118,69,62,191,50,14,10,0,0,0,0,0,1,8,2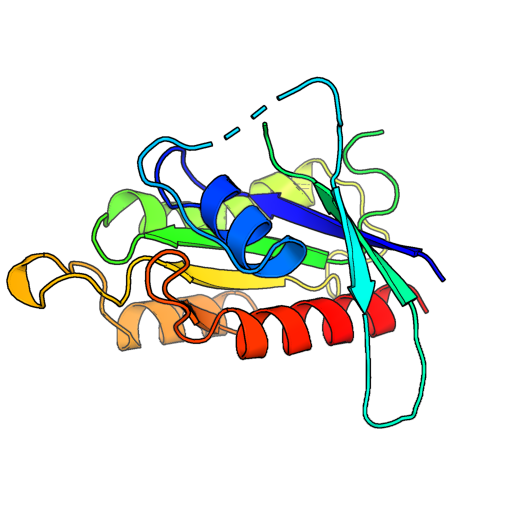,42,60,42,60,2,28,131,54,0,99,68,72,42,41,76,0,44,109,98,10,137,23,160,47,79,169,95,15,25,12,0,2,1,0,4,68,46,53,23,114,131,100,116,57,104,11,52,96,155,47,2,86,108,39,4,148,85,19,59,107,16,48,27,35,36,0,0,3,90,73,59,74,50,4,99,62,0,2,122,32,0,5,116,6,0,56,124,60,68,181

CATH classification: 3.40.50.300

InterPro domains:
  IPR001806 Small GTPase [PF00071] (10-177)
  IPR001806 Small GTPase [PS51421] (4-208)
  IPR001806 Small GTPase [SM00174] (11-179)
  IPR005225 Small GTP-binding domain [TIGR00231] (8-172)
  IPR027417 P-loop containing nucleoside triphosphate hydrolase [G3DSA:3.40.50.300] (1-182)
  IPR027417 P-loop containing nucleoside triphosphate hydrolase [SSF52540] (5-181)

Organism: Saccharomyces cerevisiae (strain ATCC 204508 / S288c) (NCBI:txid559292)

Radius of gyration: 14.93 Å; Cα contacts (8 Å, |Δi|>4): 297; chains: 1; bounding box: 36×43×34 Å

Sequence (162 aa):
NILKVIILGDSGVGKTSLMHRYVNDKYSQQYIGADFLTKEVTVDGDKVATMQVWDTAAFYRGADCCVLVYDVTNASSFENIKSWRDEFLVHANVNSPETFPFVILGNKIDAEESKKIVSEKSAQELAKSLGDIPLFLTSAKNAINVDTAFEEIARSALQQNQ